Protein AF-A0A4Q7KPD0-F1 (afdb_monomer)

Sequence (99 aa):
MDHDKLRVVATDLEAFARSMETVKNHMKKDPLTKGMLGGHPDTVAAIDALNGAIERLSVSTGHAEKFLRDASTKVRQSADSTKATDVNNSWGLKKAGGR

Solvent-accessible surface area (backbone atoms only — not comparable to full-atom values): 5476 Å² total; per-residue (Å²): 129,71,44,64,60,37,48,49,53,21,49,53,32,43,52,51,21,53,52,37,49,52,51,35,52,58,67,65,69,70,72,81,51,64,82,78,69,70,74,46,78,71,46,50,60,52,40,52,52,50,48,53,50,49,52,54,48,33,52,53,39,50,52,51,26,50,52,29,46,55,48,19,51,51,36,41,53,50,31,51,54,50,47,55,52,51,50,43,63,75,72,60,80,78,84,86,70,81,124

Structure (mmCIF, N/CA/C/O backbone):
data_AF-A0A4Q7KPD0-F1
#
_entry.id   AF-A0A4Q7KPD0-F1
#
loop_
_atom_site.group_PDB
_atom_site.id
_atom_site.type_symbol
_atom_site.label_atom_id
_atom_site.label_alt_id
_atom_site.label_comp_id
_atom_site.label_asym_id
_atom_site.label_entity_id
_atom_site.label_seq_id
_atom_site.pdbx_PDB_in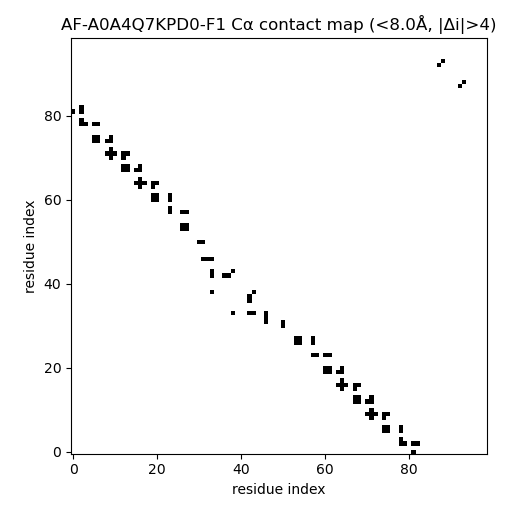s_code
_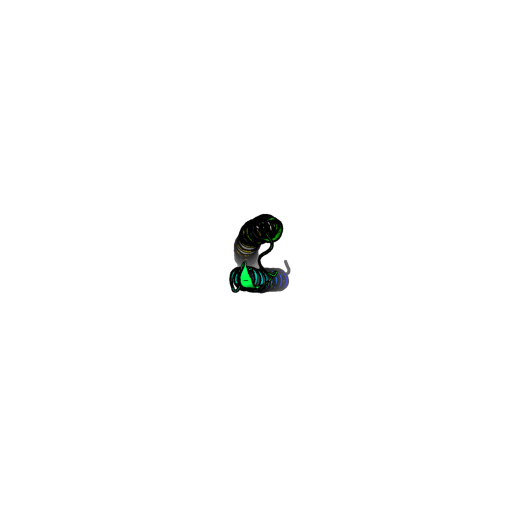atom_site.Cartn_x
_atom_site.Cartn_y
_atom_site.Cartn_z
_atom_site.occupancy
_atom_site.B_iso_or_equiv
_atom_site.auth_seq_id
_atom_site.auth_comp_id
_atom_site.auth_asym_id
_atom_site.auth_atom_id
_atom_site.pdbx_PDB_model_num
ATOM 1 N N . MET A 1 1 ? -23.412 -5.016 20.225 1.00 54.09 1 MET A N 1
ATOM 2 C CA . MET A 1 1 ? -22.867 -4.900 18.845 1.00 54.09 1 MET A CA 1
ATOM 3 C C . MET A 1 1 ? -21.684 -5.862 18.761 1.00 54.09 1 MET A C 1
ATOM 5 O O . MET A 1 1 ? -21.161 -6.185 19.810 1.00 54.09 1 MET A O 1
ATOM 9 N N . ASP A 1 2 ? -21.279 -6.402 17.613 1.00 67.19 2 ASP A N 1
ATOM 10 C CA . ASP A 1 2 ? -20.249 -7.465 17.584 1.00 67.19 2 ASP A CA 1
ATOM 11 C C . ASP A 1 2 ? -18.827 -6.859 17.506 1.00 67.19 2 ASP A C 1
ATOM 13 O O . ASP A 1 2 ? -18.235 -6.728 16.434 1.00 67.19 2 ASP A O 1
ATOM 17 N N . HIS A 1 3 ? -18.321 -6.362 18.644 1.00 67.12 3 HIS A N 1
ATOM 18 C CA . HIS A 1 3 ? -17.053 -5.610 18.752 1.00 67.12 3 HIS A CA 1
ATOM 19 C C . HIS A 1 3 ? -15.852 -6.409 18.247 1.00 67.12 3 HIS A C 1
ATOM 21 O O . HIS A 1 3 ? -14.921 -5.844 17.667 1.00 67.12 3 HIS A O 1
ATOM 27 N N . ASP A 1 4 ? -15.891 -7.722 18.445 1.00 71.69 4 ASP A N 1
ATOM 28 C CA . ASP A 1 4 ? -14.828 -8.621 18.024 1.00 71.69 4 ASP A CA 1
ATOM 29 C C . ASP A 1 4 ? -14.790 -8.739 16.499 1.00 71.69 4 ASP A C 1
ATOM 31 O O . ASP A 1 4 ? -13.710 -8.675 15.916 1.00 71.69 4 ASP A O 1
ATOM 35 N N . LYS A 1 5 ? -15.948 -8.748 15.820 1.00 77.31 5 LYS A N 1
ATOM 36 C CA . LYS A 1 5 ? -15.993 -8.688 14.348 1.00 77.31 5 LYS A CA 1
ATOM 37 C C . LYS A 1 5 ? -15.396 -7.394 13.798 1.00 77.31 5 LYS A C 1
ATOM 39 O O . LYS A 1 5 ? -14.665 -7.438 12.814 1.00 77.31 5 LYS A O 1
ATOM 44 N N . LEU A 1 6 ? -15.644 -6.248 14.436 1.00 74.69 6 LEU A N 1
ATOM 45 C CA . LEU A 1 6 ? -15.035 -4.976 14.016 1.00 74.69 6 LEU A CA 1
ATOM 46 C C . LEU A 1 6 ? -13.510 -4.977 14.208 1.00 74.69 6 LEU A C 1
ATOM 48 O O . LEU A 1 6 ? -12.778 -4.473 13.356 1.00 74.69 6 LEU A O 1
ATOM 52 N N . ARG A 1 7 ? -13.004 -5.589 15.284 1.00 76.38 7 ARG A N 1
ATOM 53 C CA . ARG A 1 7 ? -11.556 -5.750 15.500 1.00 76.38 7 ARG A CA 1
ATOM 54 C C . ARG A 1 7 ? -10.905 -6.692 14.492 1.00 76.38 7 ARG A C 1
ATOM 56 O O . ARG A 1 7 ? -9.791 -6.407 14.047 1.00 76.38 7 ARG A O 1
ATOM 63 N N . VAL A 1 8 ? -11.595 -7.763 14.104 1.00 82.75 8 VAL A N 1
ATOM 64 C CA . VAL A 1 8 ? -11.152 -8.660 13.026 1.00 82.75 8 VAL A CA 1
ATOM 65 C C . VAL A 1 8 ? -11.054 -7.886 11.711 1.00 82.75 8 VAL A C 1
ATOM 67 O O . VAL A 1 8 ? -9.980 -7.845 11.123 1.00 82.75 8 VAL A O 1
ATOM 70 N N . VAL A 1 9 ? -12.096 -7.139 11.331 1.00 81.38 9 VAL A N 1
ATOM 71 C CA . VAL A 1 9 ? -12.083 -6.312 10.108 1.00 81.38 9 VAL A CA 1
ATOM 72 C C . VAL A 1 9 ? -10.939 -5.293 10.118 1.00 81.38 9 VAL A C 1
ATOM 74 O O . VAL A 1 9 ? -10.254 -5.119 9.113 1.00 81.38 9 VAL A O 1
ATOM 77 N N . ALA A 1 10 ? -10.674 -4.632 11.247 1.00 77.81 10 ALA A N 1
ATOM 78 C CA . ALA A 1 10 ? -9.540 -3.713 11.346 1.00 77.81 10 ALA A CA 1
ATOM 79 C C . ALA A 1 10 ? -8.183 -4.411 11.152 1.00 77.81 10 ALA A C 1
ATOM 81 O O . ALA A 1 10 ? -7.260 -3.818 10.590 1.00 77.81 10 ALA A O 1
ATOM 82 N N . THR A 1 11 ? -8.059 -5.651 11.624 1.00 82.69 11 THR A N 1
ATOM 83 C CA . THR A 1 11 ? -6.850 -6.469 11.473 1.00 82.69 11 THR A CA 1
ATOM 84 C C . THR A 1 11 ? -6.663 -6.902 10.020 1.00 82.69 11 THR A C 1
ATOM 86 O O . THR A 1 11 ? -5.561 -6.765 9.492 1.00 82.69 11 THR A O 1
ATOM 89 N N . ASP A 1 12 ? -7.738 -7.310 9.344 1.00 85.44 12 ASP A N 1
ATOM 90 C CA . ASP A 1 12 ? -7.713 -7.678 7.924 1.00 85.44 12 ASP A CA 1
ATOM 91 C C . ASP A 1 12 ? -7.325 -6.487 7.036 1.00 85.44 12 ASP A C 1
ATOM 93 O O . ASP A 1 12 ? -6.494 -6.616 6.136 1.00 85.44 12 ASP A O 1
ATOM 97 N N . LEU A 1 13 ? -7.858 -5.295 7.330 1.00 80.38 13 LEU A N 1
ATOM 98 C CA . LEU A 1 13 ? -7.492 -4.059 6.629 1.00 80.38 13 LEU A CA 1
ATOM 99 C C . LEU A 1 13 ? -6.005 -3.714 6.804 1.00 80.38 13 LEU A C 1
ATOM 101 O O . LEU A 1 13 ? -5.354 -3.270 5.857 1.00 80.38 13 LEU A O 1
ATOM 105 N N . GLU A 1 14 ? -5.450 -3.936 7.997 1.00 81.00 14 GLU A N 1
ATOM 106 C CA . GLU A 1 14 ? -4.030 -3.702 8.267 1.00 81.00 14 GLU A CA 1
ATOM 107 C C . GLU A 1 14 ? -3.141 -4.729 7.549 1.00 81.00 14 GLU A C 1
ATOM 109 O O . GLU A 1 14 ? -2.114 -4.363 6.974 1.00 81.00 14 GLU A O 1
ATOM 114 N N . ALA A 1 15 ? -3.548 -6.002 7.523 1.00 82.94 15 ALA A N 1
ATOM 115 C CA . ALA A 1 15 ? -2.862 -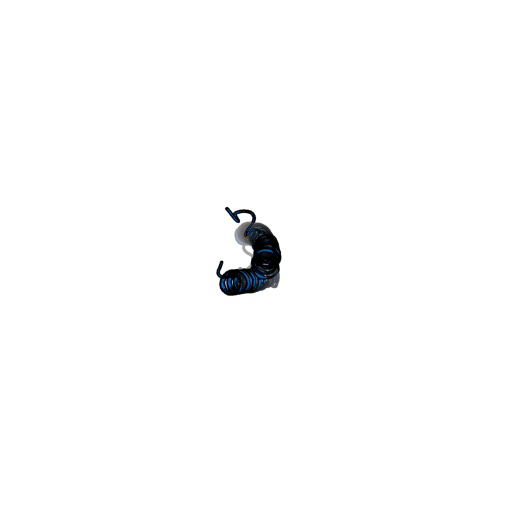7.045 6.766 1.00 82.94 15 ALA A CA 1
ATOM 116 C C . ALA A 1 15 ? -2.850 -6.724 5.264 1.00 82.94 15 ALA A C 1
ATOM 118 O O . ALA A 1 15 ? -1.799 -6.795 4.625 1.00 82.94 15 ALA A O 1
ATOM 119 N N . PHE A 1 16 ? -3.983 -6.278 4.718 1.00 81.69 16 PHE A N 1
ATOM 120 C CA . PHE A 1 16 ? -4.081 -5.901 3.313 1.00 81.69 16 PHE A CA 1
ATOM 121 C C . PHE A 1 16 ? -3.216 -4.679 2.969 1.00 81.69 16 PHE A C 1
ATOM 123 O O . PHE A 1 16 ? -2.537 -4.673 1.940 1.00 81.69 16 PHE A O 1
ATOM 130 N N . ALA A 1 17 ? -3.145 -3.683 3.859 1.00 79.06 17 ALA A N 1
ATOM 131 C CA . ALA A 1 17 ? -2.232 -2.551 3.701 1.00 79.06 17 ALA A CA 1
ATOM 132 C C . ALA A 1 17 ? -0.759 -3.003 3.627 1.00 79.06 17 ALA A C 1
ATOM 134 O O . ALA A 1 17 ? -0.019 -2.546 2.758 1.00 79.06 17 ALA A O 1
ATOM 135 N N . ARG A 1 18 ? -0.333 -3.956 4.468 1.00 83.31 18 ARG A N 1
ATOM 136 C CA . ARG A 1 18 ? 1.035 -4.516 4.421 1.00 83.31 18 ARG A CA 1
ATOM 137 C C . ARG A 1 18 ? 1.317 -5.270 3.117 1.00 83.31 18 ARG A C 1
ATOM 139 O O . ARG A 1 18 ? 2.423 -5.184 2.577 1.00 83.31 18 ARG A O 1
ATOM 146 N N . SER A 1 19 ? 0.330 -5.983 2.574 1.00 82.69 19 SER A N 1
ATOM 147 C CA . SER A 1 19 ? 0.458 -6.617 1.256 1.00 82.69 19 SER A CA 1
ATOM 148 C C . SER A 1 19 ? 0.649 -5.575 0.151 1.00 82.69 19 SER A C 1
ATOM 150 O O . SER A 1 19 ? 1.530 -5.733 -0.693 1.00 82.69 19 SER A O 1
ATOM 152 N N . MET A 1 20 ? -0.106 -4.472 0.186 1.00 79.81 20 MET A N 1
ATOM 153 C CA . MET A 1 20 ? 0.061 -3.362 -0.760 1.00 79.81 20 MET A CA 1
ATOM 154 C C . MET A 1 20 ? 1.423 -2.676 -0.639 1.00 79.81 20 MET A C 1
ATOM 156 O O . MET A 1 20 ? 2.051 -2.376 -1.655 1.00 79.81 20 MET A O 1
ATOM 160 N N . GLU A 1 21 ? 1.921 -2.483 0.581 1.00 82.00 21 GLU A N 1
ATOM 161 C CA . GLU A 1 21 ? 3.267 -1.964 0.828 1.00 82.00 21 GLU A CA 1
ATOM 162 C C . GLU A 1 21 ? 4.344 -2.867 0.204 1.00 82.00 21 GLU A C 1
ATOM 164 O O . GLU A 1 21 ? 5.273 -2.383 -0.443 1.00 82.00 21 GLU A O 1
ATOM 169 N N . THR A 1 22 ? 4.181 -4.187 0.325 1.00 82.12 22 THR A N 1
ATOM 170 C CA . THR A 1 22 ? 5.092 -5.175 -0.269 1.00 82.12 22 THR A CA 1
ATOM 171 C C . THR A 1 22 ? 5.103 -5.084 -1.797 1.00 82.12 22 THR A C 1
ATOM 173 O O . THR A 1 22 ? 6.174 -5.041 -2.401 1.00 82.12 22 THR A O 1
ATOM 176 N N . VAL A 1 23 ? 3.927 -4.987 -2.428 1.00 79.56 23 VAL A N 1
ATOM 177 C CA . VAL A 1 23 ? 3.798 -4.816 -3.887 1.00 79.56 23 VAL A CA 1
ATOM 178 C C . VAL A 1 23 ? 4.443 -3.507 -4.344 1.00 79.56 23 VAL A C 1
ATOM 180 O O . VAL A 1 23 ? 5.245 -3.508 -5.277 1.00 79.56 23 VAL A O 1
ATOM 183 N N . LYS A 1 24 ? 4.160 -2.401 -3.647 1.00 79.81 24 LYS A N 1
ATOM 184 C CA . LYS A 1 24 ? 4.750 -1.079 -3.907 1.00 79.81 24 LYS A CA 1
ATOM 185 C C . LYS A 1 24 ? 6.280 -1.124 -3.866 1.00 79.81 24 LYS A C 1
ATOM 187 O O . LYS A 1 24 ? 6.929 -0.544 -4.736 1.00 79.81 24 LYS A O 1
ATOM 192 N N . ASN A 1 25 ? 6.846 -1.805 -2.870 1.00 81.38 25 ASN A N 1
ATOM 193 C CA . ASN A 1 25 ? 8.292 -1.941 -2.703 1.00 81.38 25 ASN A CA 1
ATOM 194 C C . ASN A 1 25 ? 8.906 -2.852 -3.775 1.00 81.38 25 ASN A C 1
ATOM 196 O O . ASN A 1 25 ? 9.992 -2.560 -4.269 1.00 81.38 25 ASN A O 1
ATOM 200 N N . HIS A 1 26 ? 8.206 -3.916 -4.180 1.00 79.50 26 HIS A N 1
ATOM 201 C CA . HIS A 1 26 ? 8.655 -4.798 -5.256 1.00 79.50 26 HIS A CA 1
ATOM 202 C C . HIS A 1 26 ? 8.690 -4.083 -6.612 1.00 79.50 26 HIS A C 1
ATOM 204 O O . HIS A 1 26 ? 9.686 -4.168 -7.322 1.00 79.50 26 HIS A O 1
ATOM 210 N N 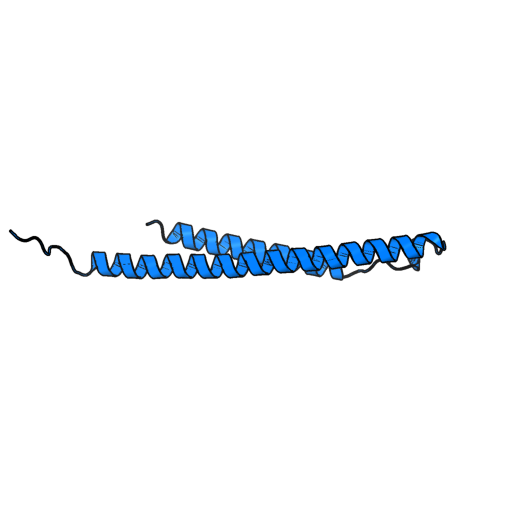. MET A 1 27 ? 7.658 -3.294 -6.928 1.00 72.62 27 MET A N 1
ATOM 211 C CA . MET A 1 27 ? 7.586 -2.492 -8.157 1.00 72.62 27 MET A CA 1
ATOM 212 C C . MET A 1 27 ? 8.739 -1.490 -8.308 1.00 72.62 27 MET A C 1
ATOM 214 O O . MET A 1 27 ? 9.086 -1.120 -9.422 1.00 72.62 27 MET A O 1
ATOM 218 N N . LYS A 1 28 ? 9.340 -1.046 -7.199 1.00 74.00 28 LYS A N 1
ATOM 219 C CA . LYS A 1 28 ? 10.446 -0.077 -7.192 1.00 74.00 28 LYS A CA 1
ATOM 220 C C . LYS A 1 28 ? 11.836 -0.711 -7.202 1.00 74.00 28 LYS A C 1
ATOM 222 O O . LYS A 1 28 ? 12.816 0.022 -7.297 1.00 74.00 28 LYS A O 1
ATOM 227 N N . LYS A 1 29 ? 11.937 -2.033 -7.038 1.00 74.12 29 LYS A N 1
ATOM 228 C CA . LYS A 1 29 ? 13.210 -2.696 -6.738 1.00 74.12 29 LYS A CA 1
ATOM 229 C C . LYS A 1 29 ? 14.149 -2.755 -7.943 1.00 74.12 29 LYS A C 1
ATOM 231 O O . LYS A 1 29 ? 15.325 -2.461 -7.779 1.00 74.12 29 LYS A O 1
ATOM 236 N N . ASP A 1 30 ? 13.621 -3.072 -9.123 1.00 73.75 30 ASP A N 1
ATOM 237 C CA . ASP A 1 30 ? 14.422 -3.286 -10.330 1.00 73.75 30 ASP A CA 1
ATOM 238 C C . ASP A 1 30 ? 13.832 -2.491 -11.509 1.00 73.75 30 ASP A C 1
ATOM 240 O O . ASP A 1 30 ? 12.957 -2.996 -12.219 1.00 73.75 30 ASP A O 1
ATOM 244 N N . PRO A 1 31 ? 14.254 -1.228 -11.722 1.00 72.06 31 PRO A N 1
ATOM 245 C CA . PRO A 1 31 ? 13.826 -0.467 -12.889 1.00 72.06 31 PRO A CA 1
ATOM 246 C C . PRO A 1 31 ? 14.371 -1.108 -14.168 1.00 72.06 31 PRO A C 1
ATOM 248 O O . PRO A 1 31 ? 15.505 -1.595 -14.207 1.00 72.06 31 PRO A O 1
ATOM 251 N N . LEU A 1 32 ? 13.581 -1.073 -15.242 1.00 74.12 32 LEU A N 1
ATOM 252 C CA . LEU A 1 32 ? 14.038 -1.561 -16.540 1.00 74.12 32 LEU A CA 1
ATOM 253 C C . LEU A 1 32 ? 15.184 -0.683 -17.037 1.00 74.12 32 LEU A C 1
ATOM 255 O O . LEU A 1 32 ? 15.081 0.545 -17.048 1.00 74.12 32 LEU A O 1
ATOM 259 N N . THR A 1 33 ? 16.273 -1.319 -17.463 1.00 72.69 33 THR A N 1
ATOM 260 C CA . THR A 1 33 ? 17.460 -0.626 -17.974 1.00 72.69 33 THR A CA 1
ATOM 261 C C . THR A 1 33 ? 17.613 -0.836 -19.476 1.00 72.69 33 THR A C 1
ATOM 263 O O . THR A 1 33 ? 17.200 -1.855 -20.028 1.00 72.69 33 THR A O 1
ATOM 266 N N . LYS A 1 34 ? 18.267 0.114 -20.158 1.00 63.91 34 LYS A N 1
ATOM 267 C CA . LYS A 1 34 ? 18.524 0.061 -21.613 1.00 63.91 34 LYS A CA 1
ATOM 268 C C . LYS A 1 34 ? 19.248 -1.215 -22.061 1.00 63.91 34 LYS A C 1
ATOM 270 O O . LYS A 1 34 ? 19.046 -1.670 -23.183 1.00 63.91 34 LYS A O 1
ATOM 275 N N . GLY A 1 35 ? 20.052 -1.812 -21.177 1.00 63.88 35 GLY A N 1
ATOM 276 C CA . GLY A 1 35 ? 20.753 -3.071 -21.435 1.00 63.88 35 GLY A CA 1
ATOM 277 C C . GLY A 1 35 ? 19.835 -4.297 -21.519 1.00 63.88 35 GLY A C 1
ATOM 278 O O . GLY A 1 35 ? 20.218 -5.284 -22.134 1.00 63.88 35 GLY A O 1
ATOM 279 N N . MET A 1 36 ? 18.621 -4.235 -20.961 1.00 70.31 36 MET A N 1
ATOM 280 C CA . MET A 1 36 ? 17.683 -5.366 -20.926 1.00 70.31 36 MET A CA 1
ATOM 281 C C . MET A 1 36 ? 16.898 -5.562 -22.230 1.00 70.31 36 MET A C 1
ATOM 283 O O . MET A 1 36 ? 16.370 -6.646 -22.453 1.00 70.31 36 MET A O 1
ATOM 287 N N . LEU A 1 37 ? 16.813 -4.540 -23.090 1.00 67.69 37 LEU A N 1
ATOM 288 C CA . LEU A 1 37 ? 15.986 -4.562 -24.309 1.00 67.69 37 LEU A CA 1
ATOM 289 C C . LEU A 1 37 ? 16.783 -4.339 -25.606 1.00 67.69 37 LEU A C 1
ATOM 291 O O . LEU A 1 37 ? 16.202 -4.088 -26.657 1.00 67.69 37 LEU A O 1
ATOM 295 N N . GLY A 1 38 ? 18.111 -4.485 -25.562 1.00 65.00 38 GLY A N 1
ATOM 296 C CA . GLY A 1 38 ? 18.918 -4.631 -26.779 1.00 65.00 38 GLY A CA 1
ATOM 297 C C . GLY A 1 38 ? 19.281 -3.338 -27.519 1.00 65.00 38 GLY A C 1
ATOM 298 O O . GLY A 1 38 ? 19.516 -3.381 -28.721 1.00 65.00 38 GLY A O 1
ATOM 299 N N . GLY A 1 39 ? 19.364 -2.192 -26.833 1.00 66.81 39 GLY A N 1
ATOM 300 C CA . GLY A 1 39 ? 20.048 -0.988 -27.341 1.00 66.81 39 GLY A CA 1
ATOM 301 C C . GLY A 1 39 ? 19.413 -0.268 -28.541 1.00 66.81 39 GLY A C 1
ATOM 302 O O . GLY A 1 39 ? 19.998 0.696 -29.034 1.00 66.81 39 GLY A O 1
ATOM 303 N N . HIS A 1 40 ? 18.233 -0.684 -29.007 1.00 72.81 40 HIS A N 1
ATOM 304 C CA . HIS A 1 40 ? 17.550 -0.032 -30.126 1.00 72.81 40 HIS A CA 1
ATOM 305 C C . HIS A 1 40 ? 17.025 1.361 -29.712 1.00 72.81 40 HIS A C 1
ATOM 307 O O . HIS A 1 40 ? 16.462 1.481 -28.622 1.00 72.81 40 HIS A O 1
ATOM 313 N N . PRO A 1 41 ? 17.128 2.415 -30.541 1.00 67.69 41 PRO A N 1
ATOM 314 C CA . PRO A 1 41 ? 16.686 3.769 -30.179 1.00 67.69 41 PRO A CA 1
ATOM 315 C C . PRO A 1 41 ? 15.238 3.841 -29.660 1.00 67.69 41 PRO A C 1
ATOM 317 O O . PRO A 1 41 ? 14.979 4.477 -28.640 1.00 67.69 41 PRO A O 1
ATOM 320 N N . ASP A 1 42 ? 14.320 3.096 -30.282 1.00 70.56 42 ASP A N 1
ATOM 321 C CA . ASP A 1 42 ? 12.904 3.037 -29.879 1.00 70.56 42 ASP A CA 1
ATOM 322 C C . ASP A 1 42 ? 12.670 2.338 -28.528 1.00 70.56 42 ASP A C 1
ATOM 324 O O . ASP A 1 42 ? 11.663 2.574 -27.859 1.00 70.56 42 ASP A O 1
ATOM 328 N N . THR A 1 43 ? 13.613 1.503 -28.077 1.00 70.88 43 THR A N 1
ATOM 329 C CA . THR A 1 43 ? 13.488 0.806 -26.785 1.00 70.88 43 THR A CA 1
ATOM 330 C C . THR A 1 43 ? 13.697 1.744 -25.605 1.00 70.88 43 THR A C 1
ATOM 332 O O . THR A 1 43 ? 13.134 1.505 -24.543 1.00 70.88 43 THR A O 1
ATOM 335 N N . VAL A 1 44 ? 14.422 2.853 -25.784 1.00 74.69 44 VAL A N 1
ATOM 336 C CA . VAL A 1 44 ? 14.624 3.857 -24.728 1.00 74.69 44 VAL A CA 1
ATOM 337 C C . VAL A 1 44 ? 13.305 4.519 -24.343 1.00 74.69 44 VAL A C 1
ATOM 339 O O . VAL A 1 44 ? 12.957 4.544 -23.167 1.00 74.69 44 VAL A O 1
ATOM 342 N N . ALA A 1 45 ? 12.543 4.990 -25.332 1.00 79.69 45 ALA A N 1
ATOM 343 C CA . ALA A 1 45 ? 11.256 5.634 -25.087 1.00 79.69 45 ALA A CA 1
ATOM 344 C C . ALA A 1 45 ? 10.242 4.665 -24.456 1.00 79.69 45 ALA A C 1
ATOM 346 O O . ALA A 1 45 ? 9.492 5.048 -23.559 1.00 79.69 45 ALA A O 1
ATOM 347 N N . ALA A 1 46 ? 10.249 3.397 -24.881 1.00 79.25 46 ALA A N 1
ATOM 348 C CA . ALA A 1 46 ? 9.401 2.360 -24.301 1.00 79.25 46 ALA A CA 1
ATOM 349 C C . ALA A 1 46 ? 9.776 2.035 -22.842 1.00 79.25 46 ALA A C 1
ATOM 351 O O . ALA A 1 46 ? 8.887 1.890 -22.002 1.00 79.25 46 ALA A O 1
ATOM 352 N N . ILE A 1 47 ? 11.075 1.963 -22.525 1.00 81.50 47 ILE A N 1
ATOM 353 C CA . ILE A 1 47 ? 11.578 1.766 -21.155 1.00 81.50 47 ILE A CA 1
ATOM 354 C C . ILE A 1 47 ? 11.148 2.917 -20.254 1.00 81.50 47 ILE A C 1
ATOM 356 O O . ILE A 1 47 ? 10.599 2.678 -19.180 1.00 81.50 47 ILE A O 1
ATOM 360 N N . ASP A 1 48 ? 11.370 4.154 -20.693 1.00 82.75 48 ASP A N 1
ATOM 361 C CA . ASP A 1 48 ? 11.052 5.339 -19.899 1.00 82.75 48 ASP A CA 1
ATOM 362 C C . ASP A 1 48 ? 9.536 5.449 -19.662 1.00 82.75 48 ASP A C 1
ATOM 364 O O . ASP A 1 48 ? 9.097 5.718 -18.541 1.00 82.75 48 ASP A O 1
ATOM 368 N N . ALA A 1 49 ? 8.719 5.149 -20.679 1.00 84.94 49 ALA A N 1
ATOM 369 C CA . ALA A 1 49 ? 7.265 5.107 -20.549 1.00 84.94 49 ALA A CA 1
ATOM 370 C C . ALA A 1 49 ? 6.793 4.033 -19.554 1.00 84.94 49 ALA A C 1
ATOM 372 O O . ALA A 1 49 ? 5.917 4.300 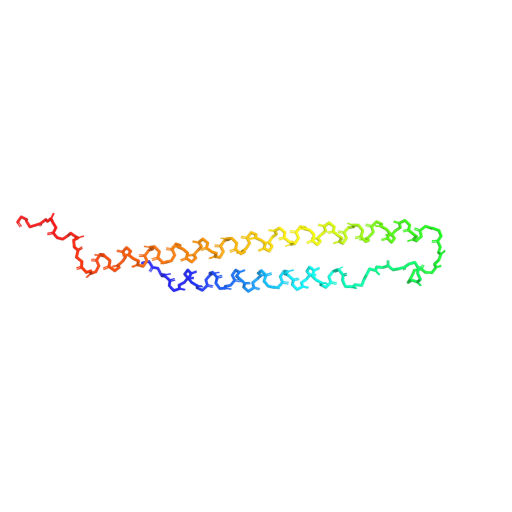-18.726 1.00 84.94 49 ALA A O 1
ATOM 373 N N . LEU A 1 50 ? 7.376 2.831 -19.605 1.00 82.44 50 LEU A N 1
ATOM 374 C CA . LEU A 1 50 ? 7.009 1.730 -18.716 1.00 82.44 50 LEU A CA 1
ATOM 375 C C . LEU A 1 50 ? 7.462 1.985 -17.272 1.00 82.44 50 LEU A C 1
ATOM 377 O O . LEU A 1 50 ? 6.663 1.823 -16.351 1.00 82.44 50 LEU A O 1
ATOM 381 N N . ASN A 1 51 ? 8.691 2.462 -17.067 1.00 84.38 51 ASN A N 1
ATOM 382 C CA . ASN A 1 51 ? 9.177 2.877 -15.749 1.00 84.38 51 ASN A CA 1
ATOM 383 C C . ASN A 1 51 ? 8.292 3.991 -15.159 1.00 84.38 51 ASN A C 1
ATOM 385 O O . ASN A 1 51 ? 7.895 3.910 -13.996 1.00 84.38 51 ASN A O 1
ATOM 389 N N . GLY A 1 52 ? 7.890 4.978 -15.967 1.00 85.56 52 GLY A N 1
ATOM 390 C CA . GLY A 1 52 ? 6.961 6.028 -15.541 1.00 85.56 52 GLY A CA 1
ATOM 391 C C . GLY A 1 52 ? 5.560 5.506 -15.189 1.00 85.56 52 GLY A C 1
ATOM 392 O O . GLY A 1 52 ? 4.931 5.990 -14.245 1.00 85.56 52 GLY A O 1
ATOM 393 N N . ALA A 1 53 ? 5.056 4.495 -15.904 1.00 84.94 53 ALA A N 1
ATOM 394 C CA . ALA A 1 53 ? 3.794 3.838 -15.562 1.00 84.94 53 ALA A CA 1
ATOM 395 C C . ALA A 1 53 ? 3.889 3.069 -14.232 1.00 84.94 53 ALA A C 1
ATOM 397 O O . ALA A 1 53 ? 2.990 3.187 -13.395 1.00 84.94 53 ALA A O 1
ATOM 398 N N . ILE A 1 54 ? 4.989 2.341 -14.009 1.00 84.38 54 ILE A N 1
ATOM 399 C CA . ILE A 1 54 ? 5.272 1.622 -12.756 1.00 84.38 54 ILE A CA 1
ATOM 400 C C . ILE A 1 54 ? 5.353 2.601 -11.579 1.00 84.38 54 ILE A C 1
ATOM 402 O O . ILE A 1 54 ? 4.777 2.346 -10.520 1.00 84.38 54 ILE A O 1
ATOM 406 N N . GLU A 1 55 ? 6.001 3.751 -11.761 1.00 85.62 55 GLU A N 1
ATOM 407 C CA . GLU A 1 55 ? 6.084 4.787 -10.733 1.00 85.62 55 GLU A CA 1
ATOM 408 C C . GLU A 1 55 ? 4.698 5.330 -10.354 1.00 85.62 55 GLU A C 1
ATOM 410 O O . GLU A 1 55 ? 4.345 5.365 -9.171 1.00 85.62 55 GLU A O 1
ATOM 415 N N . ARG A 1 56 ? 3.868 5.686 -11.344 1.00 85.19 56 ARG A N 1
ATOM 416 C CA . ARG A 1 56 ? 2.493 6.163 -11.106 1.00 85.19 56 ARG A CA 1
ATOM 417 C C . ARG A 1 56 ? 1.632 5.111 -10.414 1.00 85.19 56 ARG A C 1
ATOM 419 O O . ARG A 1 56 ? 0.865 5.444 -9.510 1.00 85.19 56 ARG A O 1
ATOM 426 N N . LEU A 1 57 ? 1.773 3.847 -10.811 1.00 83.75 57 LEU A N 1
ATOM 427 C CA . LEU A 1 57 ? 1.076 2.737 -10.170 1.00 83.75 57 LEU A CA 1
ATOM 428 C C . LEU A 1 57 ? 1.510 2.596 -8.707 1.00 83.75 57 LEU A C 1
ATOM 430 O O . LEU A 1 57 ? 0.657 2.525 -7.828 1.00 83.75 57 LEU A O 1
ATOM 434 N N . SER A 1 58 ? 2.815 2.673 -8.432 1.00 81.31 58 SER A N 1
ATOM 435 C CA . SER A 1 58 ? 3.373 2.636 -7.076 1.00 81.31 58 SER A CA 1
ATOM 436 C C . SER A 1 58 ? 2.826 3.763 -6.185 1.00 81.31 58 SER A C 1
ATOM 438 O O . SER A 1 58 ? 2.485 3.529 -5.023 1.00 81.31 58 SER A O 1
ATOM 440 N N . VAL A 1 59 ? 2.672 4.977 -6.728 1.00 86.31 59 VAL A N 1
ATOM 441 C CA . VAL A 1 59 ? 2.031 6.106 -6.027 1.00 86.31 59 VAL A CA 1
ATOM 442 C C . VAL A 1 59 ? 0.561 5.805 -5.719 1.00 86.31 59 VAL A C 1
ATOM 444 O O . VAL A 1 59 ? 0.126 5.972 -4.579 1.00 86.31 59 VAL A O 1
ATOM 447 N N . SER A 1 60 ? -0.198 5.303 -6.699 1.00 86.19 60 SER A N 1
ATOM 448 C CA . SER A 1 60 ? -1.604 4.918 -6.512 1.00 86.19 60 SER A CA 1
ATOM 449 C C . SER A 1 60 ? -1.769 3.834 -5.438 1.00 86.19 60 SER A C 1
ATOM 451 O O . SER A 1 60 ? -2.602 3.972 -4.539 1.00 86.19 60 SER A O 1
ATOM 453 N N . THR A 1 61 ? -0.917 2.804 -5.452 1.00 85.19 61 THR A N 1
ATOM 454 C CA . THR A 1 61 ? -0.885 1.761 -4.417 1.00 85.19 61 THR A CA 1
ATOM 455 C C . THR A 1 61 ? -0.558 2.339 -3.038 1.00 85.19 61 THR A C 1
ATOM 457 O O . THR A 1 61 ? -1.168 1.941 -2.050 1.00 85.19 61 THR A O 1
ATOM 460 N N . GLY A 1 62 ? 0.338 3.328 -2.953 1.00 85.00 62 GLY A N 1
ATOM 461 C CA . GLY A 1 62 ? 0.623 4.042 -1.704 1.00 85.00 62 GLY A CA 1
ATOM 462 C C . GLY A 1 62 ? -0.584 4.807 -1.143 1.00 85.00 62 GLY A C 1
ATOM 463 O O . GLY A 1 62 ? -0.790 4.834 0.071 1.00 85.00 62 GLY A O 1
ATOM 464 N N . HIS A 1 63 ? -1.426 5.390 -2.001 1.00 87.88 63 HIS A N 1
ATOM 465 C CA . HIS A 1 63 ? -2.676 6.020 -1.560 1.00 87.88 63 HIS A CA 1
ATOM 466 C C . HIS A 1 63 ? -3.684 4.998 -1.023 1.00 87.88 63 HIS A C 1
ATOM 468 O O . HIS A 1 63 ? -4.304 5.247 0.012 1.00 87.88 63 HIS A O 1
ATOM 474 N N . ALA A 1 64 ? -3.818 3.848 -1.687 1.00 81.12 64 ALA A N 1
ATOM 475 C CA . ALA A 1 64 ? -4.676 2.762 -1.223 1.00 81.12 64 ALA A CA 1
ATOM 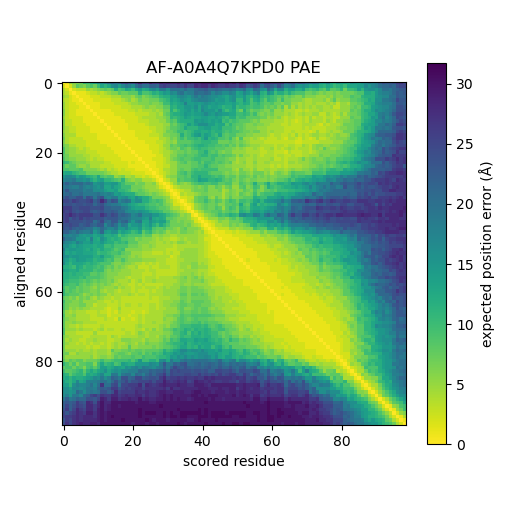476 C C . ALA A 1 64 ? -4.191 2.185 0.120 1.00 81.12 64 ALA A C 1
ATOM 478 O O . ALA A 1 64 ? -4.992 2.017 1.037 1.00 81.12 64 ALA A O 1
ATOM 479 N N . GLU A 1 65 ? -2.878 1.984 0.282 1.00 87.12 65 GLU A N 1
ATOM 480 C CA . GLU A 1 65 ? -2.262 1.593 1.555 1.00 87.12 65 GLU A CA 1
ATOM 481 C C . GLU A 1 65 ? -2.644 2.569 2.679 1.00 87.12 65 GLU A C 1
ATOM 483 O O . GLU A 1 65 ? -3.129 2.154 3.734 1.00 87.12 65 GLU A O 1
ATOM 488 N N . LYS A 1 66 ? -2.468 3.877 2.448 1.00 87.38 66 LYS A N 1
ATOM 489 C CA . LYS A 1 66 ? -2.813 4.913 3.429 1.00 87.38 66 LYS A CA 1
ATOM 490 C C . LYS A 1 66 ? -4.298 4.874 3.790 1.00 87.38 66 LYS A C 1
ATOM 492 O O . LYS A 1 66 ? -4.635 4.890 4.971 1.00 87.38 66 LYS A O 1
ATOM 497 N N . PHE A 1 67 ? -5.175 4.774 2.793 1.00 90.06 67 PHE A N 1
ATOM 498 C CA . PHE A 1 67 ? -6.617 4.682 3.013 1.00 90.06 67 PHE A CA 1
ATOM 499 C C . PHE A 1 67 ? -6.989 3.487 3.900 1.00 90.06 67 PHE A C 1
ATOM 501 O O . PHE A 1 67 ? -7.777 3.636 4.831 1.00 90.06 67 PHE A O 1
ATOM 508 N N . LEU A 1 68 ? -6.393 2.317 3.657 1.00 82.38 68 LEU A N 1
ATOM 509 C CA . LEU A 1 68 ? -6.645 1.107 4.444 1.00 82.38 68 LEU A CA 1
ATOM 510 C C . LEU A 1 68 ? -6.163 1.245 5.895 1.00 82.38 68 LEU A C 1
ATOM 512 O O . LEU A 1 68 ? -6.865 0.823 6.815 1.00 82.38 68 LEU A O 1
ATOM 516 N N . ARG A 1 69 ? -5.006 1.882 6.122 1.00 88.44 69 ARG A N 1
ATOM 517 C CA . ARG A 1 69 ? -4.501 2.178 7.477 1.00 88.44 69 ARG A CA 1
ATOM 518 C C . ARG A 1 69 ? -5.413 3.153 8.226 1.00 88.44 69 ARG A C 1
ATOM 520 O O . ARG A 1 69 ? -5.746 2.919 9.393 1.00 88.44 69 ARG A O 1
ATOM 527 N N . ASP A 1 70 ? -5.865 4.208 7.553 1.00 87.81 70 ASP A N 1
ATOM 528 C CA . ASP A 1 70 ? -6.789 5.189 8.127 1.00 87.81 70 ASP A CA 1
ATOM 529 C C . ASP A 1 70 ? -8.152 4.545 8.437 1.00 87.81 70 ASP A C 1
ATOM 531 O O . ASP A 1 70 ? -8.729 4.771 9.505 1.00 87.81 70 ASP A O 1
ATOM 535 N N . ALA A 1 71 ? -8.651 3.688 7.541 1.00 82.50 71 ALA A N 1
ATOM 536 C CA . ALA A 1 71 ? -9.878 2.924 7.741 1.00 82.50 71 ALA A CA 1
ATOM 537 C C . ALA A 1 71 ? -9.760 1.964 8.935 1.00 82.50 71 ALA A C 1
ATOM 539 O O . ALA A 1 71 ? -10.622 1.985 9.811 1.00 82.50 71 ALA A O 1
ATOM 540 N N . SER A 1 72 ? -8.673 1.190 9.028 1.00 85.38 72 SER A N 1
ATOM 541 C CA . SER A 1 72 ? -8.399 0.304 10.170 1.00 85.38 72 SER A CA 1
ATOM 542 C C . SER A 1 72 ? -8.407 1.073 11.498 1.00 85.38 72 SER A C 1
ATOM 544 O O . SER A 1 72 ? -9.063 0.662 12.458 1.00 85.38 72 SER A O 1
ATOM 546 N N . THR A 1 73 ? -7.766 2.246 11.533 1.00 85.88 73 THR A N 1
ATOM 547 C CA . THR A 1 73 ? -7.734 3.119 12.717 1.00 85.88 73 THR A CA 1
ATOM 548 C C . THR A 1 73 ? -9.137 3.558 13.133 1.00 85.88 73 THR A C 1
ATOM 550 O O . THR A 1 73 ? -9.503 3.431 14.302 1.00 85.88 73 THR A O 1
ATOM 553 N N . LYS A 1 74 ? -9.958 4.020 12.182 1.00 85.81 74 LYS A N 1
ATOM 554 C CA . LYS A 1 74 ? -11.343 4.434 12.458 1.00 85.81 74 LYS A CA 1
ATOM 555 C C . LYS A 1 74 ? -12.220 3.271 12.918 1.00 85.81 74 LYS A C 1
ATOM 557 O O . LYS A 1 74 ? -13.028 3.442 13.828 1.00 85.81 74 LYS A O 1
ATOM 562 N N . VAL A 1 75 ? -12.048 2.084 12.333 1.00 84.06 75 VAL A N 1
ATOM 563 C CA . VAL A 1 75 ? -12.785 0.879 12.740 1.00 84.06 75 VAL A CA 1
ATOM 564 C C . VAL A 1 75 ? -12.411 0.471 14.169 1.00 84.06 75 VAL A C 1
ATOM 566 O O . VAL A 1 75 ? -13.305 0.176 14.960 1.00 84.06 75 VAL A O 1
ATOM 569 N N . ARG A 1 76 ? -11.125 0.537 14.550 1.00 83.31 76 ARG A N 1
ATOM 570 C CA . ARG A 1 76 ? -10.687 0.311 15.943 1.00 83.31 76 ARG A CA 1
ATOM 571 C C . ARG A 1 76 ? -11.305 1.317 16.906 1.00 83.31 76 ARG A C 1
ATOM 573 O O . ARG A 1 76 ? -11.902 0.913 17.898 1.00 83.31 76 ARG A O 1
ATOM 580 N N . GLN A 1 77 ? -11.238 2.606 16.573 1.00 84.06 77 GLN A N 1
ATOM 581 C CA . GLN A 1 77 ? -11.849 3.667 17.378 1.00 84.06 77 GLN A CA 1
ATOM 582 C C . GLN A 1 77 ? -13.358 3.454 17.557 1.00 84.06 77 GLN A C 1
ATOM 584 O O . GLN A 1 77 ? -13.877 3.637 18.655 1.00 84.06 77 GLN A O 1
ATOM 589 N N . SER A 1 78 ? -14.059 3.026 16.503 1.00 79.00 78 SER A N 1
ATOM 590 C CA . SER A 1 78 ? -15.484 2.690 16.568 1.00 79.00 78 SER A CA 1
ATOM 591 C C . SER A 1 78 ? -15.755 1.462 17.444 1.00 79.00 78 SER A C 1
ATOM 593 O O . SER A 1 78 ? -16.701 1.475 18.233 1.00 79.00 78 SER A O 1
ATOM 595 N N . ALA A 1 79 ? -14.928 0.417 17.363 1.00 76.75 79 ALA A N 1
ATOM 596 C CA . ALA A 1 79 ? -15.063 -0.764 18.214 1.00 76.75 79 ALA A CA 1
ATOM 597 C C . ALA A 1 79 ? -14.873 -0.420 19.704 1.00 76.75 79 ALA A C 1
ATOM 599 O O . ALA A 1 79 ? -15.651 -0.880 20.548 1.00 76.75 79 ALA A O 1
ATOM 600 N N . ASP A 1 80 ? -13.883 0.421 20.017 1.00 78.25 80 ASP A N 1
ATOM 601 C CA . ASP A 1 80 ? -13.560 0.845 21.381 1.00 78.25 80 ASP A CA 1
ATOM 602 C C . ASP A 1 80 ? -14.613 1.809 21.958 1.00 78.25 80 ASP A C 1
ATOM 604 O O . ASP A 1 80 ? -15.040 1.634 23.102 1.00 78.25 80 ASP A O 1
ATOM 608 N N . SER A 1 81 ? -15.111 2.773 21.171 1.00 72.12 81 SER A N 1
ATOM 609 C CA . SER A 1 81 ? -16.175 3.692 21.612 1.00 72.12 81 SER A CA 1
ATOM 610 C C . SER A 1 81 ? -17.494 2.964 21.868 1.00 72.12 81 SER A C 1
ATOM 612 O O . SER A 1 81 ? -18.186 3.218 22.861 1.00 72.12 81 SER A O 1
ATOM 614 N N . THR A 1 82 ? -17.819 1.987 21.023 1.00 65.44 82 THR A N 1
ATOM 615 C CA . THR A 1 82 ? -18.998 1.152 21.231 1.00 65.44 82 THR A CA 1
ATOM 616 C C . THR A 1 82 ? -18.818 0.323 22.505 1.00 65.44 82 THR A C 1
ATOM 618 O O . THR A 1 82 ? -19.775 0.166 23.258 1.00 65.44 82 THR A O 1
ATOM 621 N N . LYS A 1 83 ? -17.611 -0.201 22.787 1.00 64.06 83 LYS A N 1
ATOM 622 C CA . LYS A 1 83 ? -17.346 -1.001 23.998 1.00 64.06 83 LYS A CA 1
ATOM 623 C C . LYS A 1 83 ? -17.532 -0.162 25.262 1.00 64.06 83 LYS A C 1
ATOM 625 O O . LYS A 1 83 ? -18.151 -0.628 26.210 1.00 64.06 83 LYS A O 1
ATOM 630 N N . ALA A 1 84 ? -17.060 1.084 25.264 1.00 58.78 84 ALA A N 1
ATOM 631 C CA . ALA A 1 84 ? -17.298 2.018 26.365 1.00 58.78 84 ALA A CA 1
ATOM 632 C C . ALA A 1 84 ? -18.800 2.287 26.587 1.00 58.78 84 ALA A C 1
ATOM 634 O O . ALA A 1 84 ? -19.259 2.378 27.724 1.00 58.78 84 ALA A O 1
ATOM 635 N N . THR A 1 85 ? -19.578 2.356 25.505 1.00 58.00 85 THR A N 1
ATOM 636 C CA . THR A 1 85 ? -21.038 2.532 25.573 1.00 58.00 85 THR A CA 1
ATOM 637 C C . THR A 1 85 ? -21.740 1.292 26.140 1.00 58.00 85 THR A C 1
ATOM 639 O O . THR A 1 85 ? -22.651 1.423 26.955 1.00 58.00 85 THR A O 1
ATOM 642 N N . ASP A 1 86 ? -21.297 0.090 25.761 1.00 55.47 86 ASP A N 1
ATOM 643 C CA . ASP A 1 86 ? -21.857 -1.182 26.242 1.00 55.47 86 ASP A CA 1
ATOM 644 C C . ASP A 1 86 ? -21.523 -1.445 27.725 1.00 55.47 86 ASP A C 1
ATOM 646 O O . ASP A 1 86 ? -22.372 -1.869 28.513 1.00 55.47 86 ASP A O 1
ATOM 650 N N . VAL A 1 87 ? -20.306 -1.092 28.159 1.00 53.75 87 VAL A N 1
ATOM 651 C CA . VAL A 1 87 ? -19.914 -1.145 29.579 1.00 53.75 87 VAL A CA 1
ATOM 652 C C . VAL A 1 87 ? -20.741 -0.159 30.416 1.00 53.75 87 VAL A C 1
ATOM 654 O O . VAL A 1 87 ? -21.224 -0.525 31.483 1.00 53.75 87 VAL A O 1
ATOM 657 N N . ASN A 1 88 ? -21.003 1.053 29.917 1.00 48.78 88 ASN A N 1
ATOM 658 C CA . ASN A 1 88 ? -21.868 2.011 30.616 1.00 48.78 88 ASN A CA 1
ATOM 659 C C . ASN A 1 88 ? -23.329 1.534 30.701 1.00 48.78 88 ASN A C 1
ATOM 661 O O . ASN A 1 88 ? -23.959 1.679 31.747 1.00 48.78 88 ASN A O 1
ATOM 665 N N . ASN A 1 89 ? -23.860 0.900 29.652 1.00 48.91 89 ASN A N 1
ATOM 666 C CA . ASN A 1 89 ? -25.198 0.300 29.699 1.00 48.91 89 ASN A CA 1
ATOM 667 C C . ASN A 1 89 ? -25.286 -0.900 30.657 1.00 48.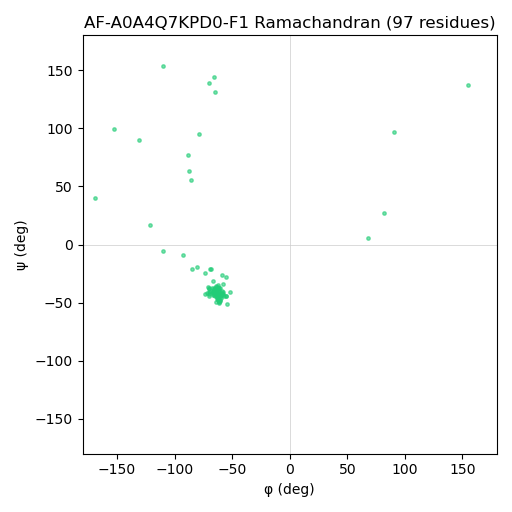91 89 ASN A C 1
ATOM 669 O O . ASN A 1 89 ? -26.339 -1.125 31.253 1.00 48.91 89 ASN A O 1
ATOM 673 N N . SER A 1 90 ? -24.201 -1.663 30.819 1.00 50.62 90 SER A N 1
ATOM 674 C CA . SER A 1 9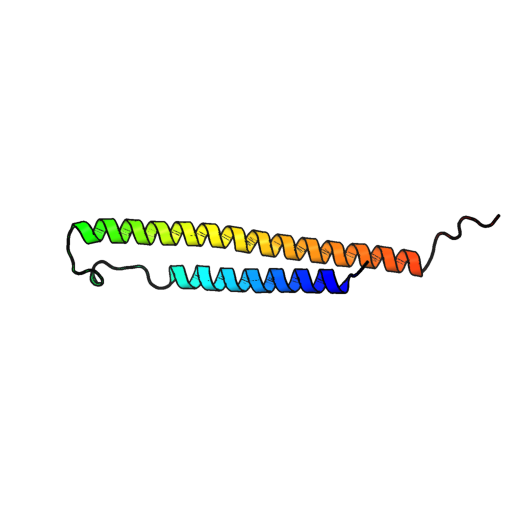0 ? -24.165 -2.832 31.709 1.00 50.62 90 SER A CA 1
ATOM 675 C C . SER A 1 90 ? -23.848 -2.493 33.172 1.00 50.62 90 SER A C 1
ATOM 677 O O . SER A 1 90 ? -24.209 -3.279 34.046 1.00 50.62 90 SER A O 1
ATOM 679 N N . TRP A 1 91 ? -23.237 -1.334 33.460 1.00 51.44 91 TRP A N 1
ATOM 680 C CA . TRP A 1 91 ? -22.844 -0.927 34.822 1.00 51.44 91 TRP A CA 1
ATOM 681 C C . TRP A 1 91 ? -23.658 0.233 35.429 1.00 51.44 91 TRP A C 1
ATOM 683 O O . TRP A 1 91 ? -23.513 0.495 36.622 1.00 51.44 91 TRP A O 1
ATOM 693 N N . GLY A 1 92 ? -24.580 0.879 34.698 1.00 53.34 92 GLY A N 1
ATOM 694 C CA . GLY A 1 92 ? -25.615 1.711 35.327 1.00 53.34 92 GLY A CA 1
ATOM 695 C C . GLY A 1 92 ? -26.202 2.833 34.466 1.00 53.34 92 GLY A C 1
ATOM 696 O O . GLY A 1 92 ? -25.465 3.626 33.894 1.00 53.34 92 GLY A O 1
ATOM 697 N N . LEU A 1 93 ? -27.541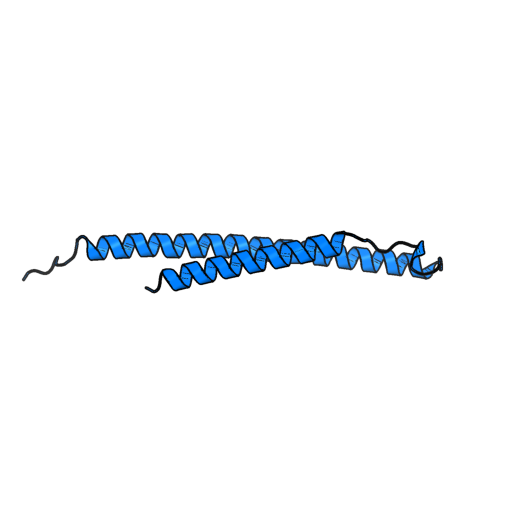 2.970 34.551 1.00 48.72 93 LEU A N 1
ATOM 698 C CA . LEU A 1 93 ? -28.429 4.048 34.047 1.00 48.72 93 LEU A CA 1
ATOM 699 C C . LEU A 1 93 ? -28.968 3.797 32.614 1.00 48.72 93 LEU A C 1
ATOM 701 O O . LEU A 1 93 ? -28.323 4.130 31.635 1.00 48.72 93 LEU A O 1
ATOM 705 N N . LYS A 1 94 ? -30.182 3.268 32.382 1.00 45.91 94 LYS A N 1
ATOM 706 C CA . LYS A 1 94 ? -31.481 3.766 32.877 1.00 45.91 94 LYS A CA 1
ATOM 707 C C . LYS A 1 94 ? -32.545 2.650 33.013 1.00 45.91 94 LYS A C 1
ATOM 709 O O . LYS A 1 94 ? -33.318 2.407 32.094 1.00 45.91 94 LYS A O 1
ATOM 714 N N . LYS A 1 95 ? -32.748 2.139 34.234 1.00 44.12 95 LYS A N 1
ATOM 715 C CA . LYS A 1 95 ? -34.109 2.004 34.801 1.00 44.12 95 LYS A CA 1
ATOM 716 C C . LYS A 1 95 ? -34.482 3.341 35.468 1.00 44.12 95 LYS A C 1
ATOM 718 O O . LYS A 1 95 ? -34.792 3.411 36.646 1.00 44.12 95 LYS A O 1
ATOM 723 N N . ALA A 1 96 ? -34.416 4.435 34.706 1.00 46.94 96 ALA A N 1
ATOM 724 C CA . ALA A 1 96 ? -35.046 5.707 35.067 1.00 46.94 96 ALA A CA 1
ATOM 725 C C . ALA A 1 96 ? -36.492 5.674 34.551 1.00 46.94 96 ALA A C 1
ATOM 727 O O . ALA A 1 96 ? -36.868 6.378 33.620 1.00 46.94 96 ALA A O 1
ATOM 728 N N . GLY A 1 97 ? -37.247 4.731 35.102 1.00 42.97 97 GLY A N 1
ATOM 729 C CA . GLY A 1 97 ? -38.605 4.381 34.708 1.00 42.97 97 GLY A CA 1
ATOM 730 C C . GLY A 1 97 ? -39.216 3.446 35.743 1.00 42.97 97 GLY A C 1
ATOM 731 O O . GLY A 1 97 ? -39.841 2.456 35.386 1.00 42.97 97 GLY A O 1
ATOM 732 N N . GLY A 1 98 ? -38.948 3.714 37.024 1.00 35.38 98 GLY A N 1
ATOM 733 C CA . GLY A 1 98 ? -39.790 3.235 38.109 1.00 35.38 98 GLY A CA 1
ATOM 734 C C . GLY A 1 98 ? -41.001 4.153 38.174 1.00 35.38 98 GLY A C 1
ATOM 735 O O . GLY A 1 98 ? -40.918 5.246 38.731 1.00 35.38 98 GLY A O 1
ATOM 736 N N . ARG A 1 99 ? -42.076 3.741 37.511 1.00 37.94 99 ARG A N 1
ATOM 737 C CA . ARG A 1 99 ? -43.417 3.966 38.039 1.00 37.94 99 ARG A CA 1
ATOM 738 C C . ARG A 1 99 ? -43.773 2.751 38.875 1.00 37.94 99 ARG A C 1
ATOM 740 O O . ARG A 1 99 ? -43.394 1.641 38.437 1.00 37.94 99 ARG A O 1
#

pLDDT: mean 73.83, std 13.1, range [35.38, 90.06]

Radius of gyration: 24.5 Å; Cα contacts (8 Å, |Δi|>4): 65; chains: 1; bounding box: 64×15×68 Å

Mean predicted aligned error: 11.87 Å

Secondary structure (DSSP, 8-state):
--HHHHHHHHHHHHHHHHHHHHHHHHHTTS---GGGTTS-HHHHHHHHHHHHHHHHHHHHHHHHHHHHHHHHHHHHHHHHHHHHHHHHHHHS-------

Organism: NCBI:txid1872711

Foldseek 3Di:
DPLVVLLVLLVVLLVVLVVLVVVLCVLPPDQDDCVVPPNDPVVVVVSVVVNVVSNVVSVVSVVSSVVSNVVSVVSNVVSVVVVVVVVDVVPDDPVVPDD